Protein AF-A0A9D4RXK3-F1 (afdb_monomer_lite)

Organism: Dreissena polymorpha (NCBI:txid45954)

InterPro domains:
  IPR011009 Protein kinase-like domain superfamily [SSF56112] (38-74)

Radius of gyration: 17.72 Å; chains: 1; bounding box: 42×32×51 Å

Sequence (85 aa):
METKIKSKEARKYIFNCIDDMAQINVPTDLEGSELLAEQVDRREFIDVLRRMLTLDQERRIKPGEALNHHFIRMGHLVDYAHCGM

pLDDT: mean 92.23, std 10.43, range [43.97, 98.44]

Structure (mmCIF, N/CA/C/O backbone):
data_AF-A0A9D4RXK3-F1
#
_entry.id   AF-A0A9D4RXK3-F1
#
loop_
_atom_site.group_PDB
_atom_site.id
_atom_site.type_symbol
_atom_site.label_atom_id
_atom_site.label_alt_id
_atom_site.label_comp_id
_atom_site.label_asym_id
_atom_site.label_entity_id
_atom_site.label_seq_id
_atom_site.pdbx_PDB_ins_code
_atom_site.Cartn_x
_atom_site.Cartn_y
_atom_site.Cartn_z
_atom_site.occupancy
_atom_site.B_iso_or_equiv
_atom_site.auth_seq_id
_atom_site.auth_comp_id
_atom_site.auth_asym_id
_atom_site.auth_atom_id
_atom_site.pdbx_PDB_model_num
ATOM 1 N N . MET A 1 1 ? -20.925 7.301 30.848 1.00 55.44 1 MET A N 1
ATOM 2 C CA . MET A 1 1 ? -19.745 7.865 31.535 1.00 55.44 1 MET A CA 1
ATOM 3 C C . MET A 1 1 ? -18.758 8.262 30.458 1.00 55.44 1 MET A C 1
ATOM 5 O O . MET A 1 1 ? -18.395 7.406 29.665 1.00 55.44 1 MET A O 1
ATOM 9 N N . GLU A 1 2 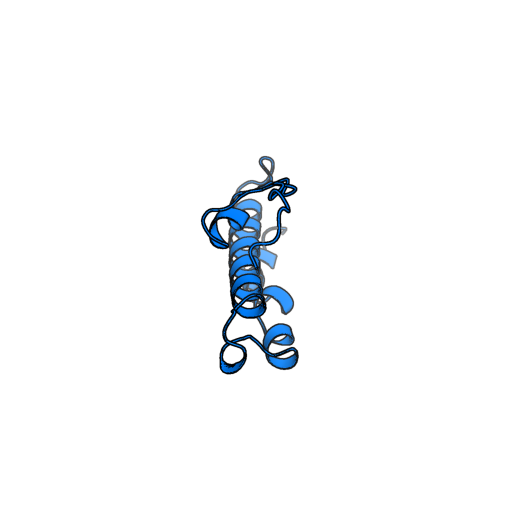? -18.393 9.536 30.374 1.00 79.69 2 GLU A N 1
ATOM 10 C CA . GLU A 1 2 ? -17.367 10.005 29.441 1.00 79.69 2 GLU A CA 1
ATOM 11 C C . GLU A 1 2 ? -16.005 9.887 30.134 1.00 79.69 2 GLU A C 1
ATOM 13 O O . GLU A 1 2 ? -15.819 10.365 31.257 1.00 79.69 2 GLU A O 1
ATOM 18 N N . THR A 1 3 ? -15.067 9.167 29.524 1.00 82.56 3 THR A N 1
ATOM 19 C CA . THR A 1 3 ? -13.727 8.996 30.088 1.00 82.56 3 THR A CA 1
ATOM 20 C C . THR A 1 3 ? -13.007 10.343 30.031 1.00 82.56 3 THR A C 1
ATOM 22 O O . THR A 1 3 ? -12.799 10.865 28.943 1.00 82.56 3 THR A O 1
ATOM 25 N N . LYS A 1 4 ? -12.575 10.908 31.168 1.00 89.06 4 LYS A N 1
ATOM 26 C CA . LYS A 1 4 ? -11.820 12.187 31.245 1.00 89.06 4 LYS A CA 1
ATOM 27 C C . LYS A 1 4 ? -10.396 12.118 30.645 1.00 89.06 4 LYS A C 1
ATOM 29 O O . LYS A 1 4 ? -9.510 12.875 31.036 1.00 89.06 4 LYS A O 1
ATOM 34 N N . ILE A 1 5 ? -10.147 11.183 29.734 1.00 90.62 5 ILE A N 1
ATOM 35 C CA . ILE A 1 5 ? -8.855 10.944 29.097 1.00 90.62 5 ILE A CA 1
ATOM 36 C C . ILE A 1 5 ? -8.755 11.856 27.873 1.00 90.62 5 ILE A C 1
ATOM 38 O O . ILE A 1 5 ? -9.572 11.770 26.961 1.00 90.62 5 ILE A O 1
ATOM 42 N N . LYS A 1 6 ? -7.740 12.728 27.839 1.00 89.94 6 LYS A N 1
ATOM 43 C CA . LYS A 1 6 ? -7.437 13.537 26.650 1.00 89.94 6 LYS A CA 1
ATOM 44 C C . LYS A 1 6 ? -6.728 12.674 25.608 1.00 89.94 6 LYS A C 1
ATOM 46 O O . LYS A 1 6 ? -5.731 12.029 25.935 1.00 89.94 6 LYS A O 1
ATOM 51 N N . SER A 1 7 ? -7.216 12.699 24.369 1.00 91.56 7 SER A N 1
ATOM 52 C CA . SER A 1 7 ? -6.530 12.060 23.244 1.00 91.56 7 SER A CA 1
ATOM 53 C C . SER A 1 7 ? -5.146 12.682 23.045 1.00 91.56 7 SER A C 1
ATOM 55 O O . SER A 1 7 ? -4.973 13.894 23.198 1.00 91.56 7 SER A O 1
ATOM 57 N N . LYS A 1 8 ? -4.158 11.848 22.726 1.00 93.56 8 LYS A N 1
ATOM 58 C CA . LYS A 1 8 ? -2.804 12.273 22.375 1.00 93.56 8 LYS A CA 1
ATOM 59 C C . LYS A 1 8 ? -2.483 11.746 20.991 1.00 93.56 8 LYS A C 1
ATOM 61 O O . LYS A 1 8 ? -2.686 10.566 20.719 1.00 93.56 8 LYS A O 1
ATOM 66 N N . GLU A 1 9 ? -1.949 12.619 20.153 1.00 95.50 9 GLU A N 1
ATOM 67 C CA . GLU A 1 9 ? -1.386 12.221 18.874 1.00 95.50 9 GLU A CA 1
ATOM 68 C C . GLU A 1 9 ? 0.034 11.684 19.088 1.00 95.50 9 GLU A C 1
ATOM 70 O O . GLU A 1 9 ? 0.868 12.368 19.680 1.00 95.50 9 GLU A O 1
ATOM 75 N N . ALA A 1 10 ? 0.294 10.460 18.630 1.00 96.81 10 ALA A N 1
ATOM 76 C CA . ALA A 1 10 ? 1.588 9.782 18.762 1.00 96.81 10 ALA A CA 1
ATOM 77 C C . ALA A 1 10 ? 2.157 9.317 17.412 1.00 96.81 10 ALA A C 1
ATOM 79 O O . ALA A 1 10 ? 3.252 8.756 17.352 1.00 96.81 10 ALA A O 1
ATOM 80 N N . ARG A 1 11 ? 1.415 9.513 16.319 1.00 96.25 11 ARG A N 1
ATOM 81 C CA . ARG A 1 11 ? 1.805 9.071 14.985 1.00 96.25 11 ARG A CA 1
ATOM 82 C C . ARG A 1 11 ? 2.879 10.000 14.428 1.00 96.25 11 ARG A C 1
ATOM 84 O O . ARG A 1 11 ? 2.704 11.212 14.381 1.00 96.25 11 ARG A O 1
ATOM 91 N N . LYS A 1 12 ? 3.978 9.411 13.948 1.00 95.94 12 LYS A N 1
ATOM 92 C CA . LYS A 1 12 ? 5.020 10.128 13.192 1.00 95.94 12 LYS A CA 1
ATOM 93 C C . LYS A 1 12 ? 4.516 10.587 11.818 1.00 95.94 12 LYS A C 1
ATOM 95 O O . LYS A 1 12 ? 4.927 11.638 11.340 1.00 95.94 12 LYS A O 1
ATOM 100 N N . TYR A 1 13 ? 3.636 9.795 11.204 1.00 95.56 13 TYR A N 1
ATOM 101 C CA . TYR A 1 13 ? 3.025 10.083 9.910 1.00 95.56 13 TYR A CA 1
ATOM 102 C C . TYR A 1 13 ? 1.504 10.036 10.030 1.00 95.56 13 TYR A C 1
ATOM 104 O O . TYR A 1 13 ? 0.950 9.106 10.621 1.00 95.56 13 TYR A O 1
ATOM 112 N N . ILE A 1 14 ? 0.838 11.034 9.459 1.00 95.94 14 ILE A N 1
ATOM 113 C CA . ILE A 1 14 ? -0.618 11.100 9.357 1.00 95.94 14 ILE A CA 1
ATOM 114 C C . ILE A 1 14 ? -0.946 11.150 7.868 1.00 95.94 14 ILE A C 1
ATOM 116 O O . ILE A 1 14 ? -0.573 12.101 7.188 1.00 95.94 14 ILE A O 1
ATOM 120 N N . PHE A 1 15 ? -1.613 10.109 7.380 1.00 96.88 15 PHE A N 1
ATOM 121 C CA . PHE A 1 15 ? -2.024 9.973 5.985 1.00 96.88 15 PHE A CA 1
ATOM 122 C C . PHE A 1 15 ? -3.530 10.167 5.853 1.00 96.88 15 PHE A C 1
ATOM 124 O O . PHE A 1 15 ? -4.277 9.834 6.779 1.00 96.88 15 PHE A O 1
ATOM 131 N N . ASN A 1 16 ? -3.973 10.668 4.701 1.00 96.62 16 ASN A N 1
ATOM 132 C CA . ASN A 1 16 ? -5.396 10.746 4.384 1.00 96.62 16 ASN A CA 1
ATOM 133 C C . ASN A 1 16 ? -5.919 9.372 3.961 1.00 96.62 16 ASN A C 1
ATOM 135 O O . ASN A 1 16 ? -7.047 9.003 4.286 1.00 96.62 16 ASN A O 1
ATOM 139 N N . CYS A 1 17 ? -5.087 8.598 3.264 1.00 96.44 17 CYS A N 1
ATOM 140 C CA . CYS A 1 17 ? -5.390 7.232 2.860 1.00 96.44 17 CYS A CA 1
ATOM 141 C C . CYS A 1 17 ? -4.120 6.370 2.782 1.00 96.44 17 CYS A C 1
ATOM 143 O O . CYS A 1 17 ? -3.003 6.876 2.851 1.00 96.44 17 CYS A O 1
ATOM 145 N N . ILE A 1 18 ? -4.285 5.049 2.648 1.00 96.50 18 ILE A N 1
ATOM 146 C CA . ILE A 1 18 ? -3.147 4.113 2.557 1.00 96.50 18 ILE A CA 1
ATOM 147 C C . ILE A 1 18 ? -2.300 4.393 1.300 1.00 96.50 18 ILE A C 1
ATOM 149 O O . ILE A 1 18 ? -1.090 4.200 1.338 1.00 96.50 18 ILE A O 1
ATOM 153 N N . ASP A 1 19 ? -2.900 4.914 0.222 1.00 96.06 19 ASP A N 1
ATOM 154 C CA . ASP A 1 19 ? -2.188 5.261 -1.019 1.00 96.06 19 ASP A CA 1
ATOM 155 C C . ASP A 1 19 ? -1.081 6.297 -0.821 1.00 96.06 19 ASP A C 1
ATOM 157 O O . ASP A 1 19 ? -0.041 6.218 -1.474 1.00 96.06 19 ASP A O 1
ATOM 161 N N . ASP A 1 20 ? -1.256 7.221 0.126 1.00 96.12 20 ASP A N 1
ATOM 162 C CA . ASP A 1 20 ? -0.268 8.266 0.411 1.00 96.12 20 ASP A CA 1
ATOM 163 C C . ASP A 1 20 ? 1.079 7.667 0.865 1.00 96.12 20 ASP A C 1
ATOM 165 O O . ASP A 1 20 ? 2.135 8.278 0.688 1.00 96.12 20 ASP A O 1
ATOM 169 N N . MET A 1 21 ? 1.070 6.438 1.399 1.00 95.81 21 MET A N 1
ATOM 170 C CA . MET A 1 21 ? 2.285 5.721 1.791 1.00 95.81 21 MET A CA 1
ATOM 171 C C . MET A 1 21 ? 3.159 5.342 0.588 1.00 95.81 21 MET A C 1
ATOM 173 O O . MET A 1 21 ? 4.366 5.189 0.754 1.00 95.81 21 MET A O 1
ATOM 177 N N . ALA A 1 22 ? 2.614 5.253 -0.631 1.00 94.50 22 ALA A N 1
ATOM 178 C CA . ALA A 1 22 ? 3.426 5.022 -1.828 1.00 94.50 22 ALA A CA 1
ATOM 179 C C . ALA A 1 22 ? 4.441 6.150 -2.063 1.00 94.50 22 ALA A C 1
ATOM 181 O O . ALA A 1 22 ? 5.463 5.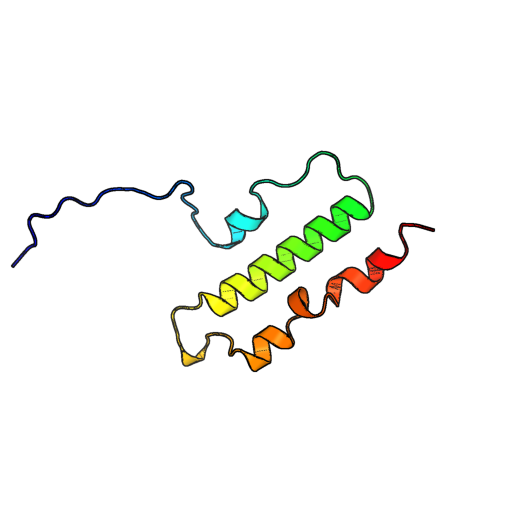918 -2.698 1.00 94.50 22 ALA A O 1
ATOM 182 N N . GLN A 1 23 ? 4.202 7.350 -1.534 1.00 91.69 23 GLN A N 1
ATOM 183 C CA . GLN A 1 23 ? 5.003 8.541 -1.828 1.00 91.69 23 GLN A CA 1
ATOM 184 C C . GLN A 1 23 ? 6.028 8.883 -0.737 1.00 91.69 23 GLN A C 1
ATOM 186 O O . GLN A 1 23 ? 6.786 9.841 -0.877 1.00 91.69 23 GLN A O 1
ATOM 191 N N . ILE A 1 24 ? 6.085 8.118 0.359 1.00 93.38 24 ILE A N 1
ATOM 192 C CA . ILE A 1 24 ? 7.032 8.390 1.450 1.00 93.38 24 ILE A CA 1
ATOM 193 C C . ILE A 1 24 ? 8.369 7.692 1.218 1.00 93.38 24 ILE A C 1
ATOM 195 O O . ILE A 1 24 ? 8.402 6.510 0.885 1.00 93.38 24 ILE A O 1
ATOM 199 N N . ASN A 1 25 ? 9.474 8.389 1.484 1.00 91.25 25 ASN A N 1
ATOM 200 C CA . ASN A 1 25 ? 10.827 7.827 1.385 1.00 91.25 25 ASN A CA 1
ATOM 201 C C . ASN A 1 25 ? 11.105 7.161 0.020 1.00 91.25 25 ASN A C 1
ATOM 203 O O . ASN A 1 25 ? 11.718 6.098 -0.026 1.00 91.25 25 ASN A O 1
ATOM 207 N N . VAL A 1 26 ? 10.603 7.742 -1.074 1.00 88.75 26 VAL A N 1
ATOM 208 C CA . VAL A 1 26 ? 10.917 7.268 -2.430 1.00 88.75 26 VAL A CA 1
ATOM 209 C C . VAL A 1 26 ? 12.394 7.579 -2.714 1.00 88.75 26 VAL A C 1
ATOM 211 O O . VAL A 1 26 ? 12.791 8.732 -2.510 1.00 88.75 26 VAL A O 1
ATOM 214 N N . PRO A 1 27 ? 13.207 6.599 -3.148 1.00 90.19 27 PRO A N 1
ATOM 215 C CA . PRO A 1 27 ? 14.591 6.840 -3.550 1.00 90.19 27 PRO A CA 1
ATOM 216 C C . PRO A 1 27 ? 14.670 7.878 -4.675 1.00 90.19 27 PRO A C 1
ATOM 218 O O . PRO A 1 27 ? 13.882 7.842 -5.619 1.00 90.19 27 PRO A O 1
ATOM 221 N N . THR A 1 28 ? 15.604 8.821 -4.569 1.00 91.38 28 THR A N 1
ATOM 222 C CA . THR A 1 28 ? 15.790 9.897 -5.563 1.00 91.38 28 THR A CA 1
ATOM 223 C C . THR A 1 28 ? 16.960 9.642 -6.507 1.00 91.38 28 THR A C 1
ATOM 225 O O . THR A 1 28 ? 17.182 10.416 -7.428 1.00 91.38 28 THR A O 1
ATOM 228 N N . ASP A 1 29 ? 17.736 8.604 -6.226 1.00 94.69 29 ASP A N 1
ATOM 229 C CA . ASP A 1 29 ? 18.944 8.184 -6.930 1.00 94.69 29 ASP A CA 1
ATOM 230 C C . ASP A 1 29 ? 18.684 7.096 -7.982 1.00 94.69 29 ASP A C 1
ATOM 232 O O . ASP A 1 29 ? 19.580 6.778 -8.756 1.00 94.69 29 ASP A O 1
ATOM 236 N N . LEU A 1 30 ? 17.464 6.551 -8.036 1.00 93.69 30 LEU A N 1
ATOM 237 C CA . LEU A 1 30 ? 17.060 5.586 -9.055 1.00 93.69 30 LEU A CA 1
ATOM 238 C C . LEU A 1 30 ? 16.652 6.292 -10.349 1.00 93.69 30 LEU A C 1
ATOM 240 O O . LEU A 1 30 ? 15.893 7.264 -10.335 1.00 93.69 30 LEU A O 1
ATOM 244 N N . GLU A 1 31 ? 17.076 5.735 -11.481 1.00 92.81 31 GLU A N 1
ATOM 245 C CA . GLU A 1 31 ? 16.762 6.253 -12.812 1.00 92.81 31 GLU A CA 1
ATOM 246 C C . GLU A 1 31 ? 16.275 5.143 -13.755 1.00 92.81 31 GLU A C 1
ATOM 248 O O . GLU A 1 31 ? 16.413 3.946 -13.496 1.00 92.81 31 GLU A O 1
ATOM 253 N N . GLY A 1 32 ? 15.667 5.546 -14.875 1.00 90.94 32 GLY A N 1
ATOM 254 C CA . GLY A 1 32 ? 15.283 4.636 -15.953 1.00 90.94 32 GLY A CA 1
ATOM 255 C C . GLY A 1 32 ? 14.425 3.458 -15.483 1.00 90.94 32 GLY A C 1
ATOM 256 O O . GLY A 1 32 ? 13.366 3.643 -14.884 1.00 90.94 32 GLY A O 1
ATOM 257 N N . SER A 1 33 ? 14.870 2.240 -15.794 1.00 91.81 33 SER A N 1
ATOM 258 C CA . SER A 1 33 ? 14.112 1.024 -15.487 1.00 91.81 33 SER A CA 1
ATOM 259 C C . SER A 1 33 ? 14.080 0.685 -13.997 1.00 91.81 33 SER A C 1
ATOM 261 O O . SER A 1 33 ? 13.083 0.154 -13.517 1.00 91.81 33 SER A O 1
ATOM 263 N N . GLU A 1 34 ? 15.122 1.041 -13.245 1.00 91.81 34 GLU A N 1
ATOM 264 C CA . GLU A 1 34 ? 15.172 0.801 -11.798 1.00 91.81 34 GLU A CA 1
ATOM 265 C C . GLU A 1 34 ? 14.119 1.642 -11.071 1.00 91.81 34 GLU A C 1
ATOM 267 O O . GLU A 1 34 ? 13.393 1.136 -10.216 1.00 91.81 34 GLU A O 1
ATOM 272 N N . LEU A 1 35 ? 13.957 2.905 -11.480 1.00 93.31 35 LEU A N 1
ATOM 273 C CA . LEU A 1 35 ? 12.899 3.766 -10.955 1.00 93.31 35 LEU A CA 1
ATOM 274 C C . LEU A 1 35 ? 11.503 3.217 -11.284 1.00 93.31 35 LEU A C 1
ATOM 276 O O . LEU A 1 35 ? 10.606 3.262 -10.442 1.00 93.31 35 LEU A O 1
ATOM 280 N N . LEU A 1 36 ? 11.303 2.693 -12.497 1.00 93.62 36 LEU A N 1
ATOM 281 C CA . LEU A 1 36 ? 10.032 2.077 -12.884 1.00 93.62 36 LEU A CA 1
ATOM 282 C C . LEU A 1 36 ? 9.752 0.799 -12.081 1.00 93.62 36 LEU A C 1
ATOM 284 O O . LEU A 1 36 ? 8.620 0.608 -11.639 1.00 93.62 36 LEU A O 1
ATOM 288 N N . ALA A 1 37 ? 10.767 -0.037 -11.852 1.00 94.38 37 ALA A N 1
ATOM 289 C CA . ALA A 1 37 ? 10.659 -1.232 -11.023 1.00 94.38 37 ALA A CA 1
ATOM 290 C C . ALA A 1 37 ? 10.236 -0.877 -9.589 1.00 94.38 37 ALA A C 1
ATOM 292 O O . ALA A 1 37 ? 9.254 -1.428 -9.094 1.00 94.38 37 ALA A O 1
ATOM 293 N N . GLU A 1 38 ? 10.887 0.113 -8.967 1.00 95.12 38 GLU A N 1
ATOM 294 C CA . GLU A 1 38 ? 10.525 0.613 -7.632 1.00 95.12 38 GLU A CA 1
ATOM 295 C C . GLU A 1 38 ? 9.086 1.156 -7.606 1.00 95.12 38 GLU A C 1
ATOM 297 O O . GLU A 1 38 ? 8.310 0.849 -6.704 1.00 95.12 38 GLU A O 1
ATOM 302 N N . GLN A 1 39 ? 8.665 1.928 -8.613 1.00 94.25 39 GLN A N 1
ATOM 303 C CA . GLN A 1 39 ? 7.290 2.442 -8.677 1.00 94.25 39 GLN A CA 1
ATOM 304 C C . GLN A 1 39 ? 6.239 1.325 -8.738 1.00 94.25 39 GLN A C 1
ATOM 306 O O . GLN A 1 39 ? 5.180 1.432 -8.110 1.00 94.25 39 GLN A O 1
ATOM 311 N N . VAL A 1 40 ? 6.506 0.265 -9.504 1.00 95.69 40 VAL A N 1
ATOM 312 C CA . VAL A 1 40 ? 5.611 -0.894 -9.604 1.00 95.69 40 VAL A CA 1
ATOM 313 C C . VAL A 1 40 ? 5.621 -1.694 -8.301 1.00 95.69 40 VAL A C 1
ATOM 315 O O . VAL A 1 40 ? 4.540 -2.032 -7.817 1.00 95.69 40 VAL A O 1
ATOM 318 N N . ASP A 1 41 ? 6.787 -1.931 -7.698 1.00 96.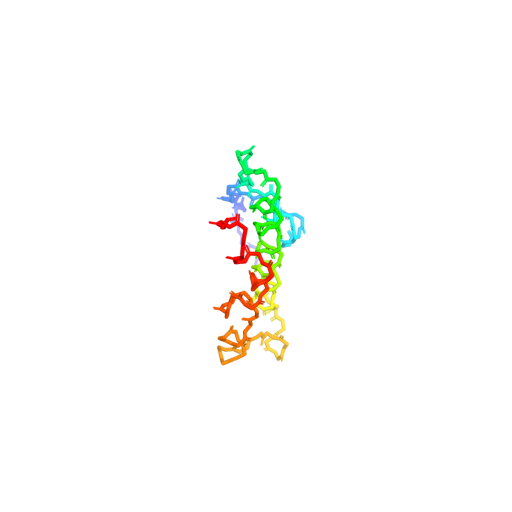25 41 ASP A N 1
ATOM 319 C CA . ASP A 1 41 ? 6.907 -2.686 -6.444 1.00 96.25 41 ASP A CA 1
ATOM 320 C C . ASP A 1 41 ? 6.155 -2.011 -5.298 1.00 96.25 41 ASP A C 1
ATOM 322 O O . ASP A 1 41 ? 5.316 -2.615 -4.624 1.00 96.25 41 ASP A O 1
ATOM 326 N N . ARG A 1 42 ? 6.328 -0.695 -5.158 1.00 96.56 42 ARG A N 1
ATOM 327 C CA . ARG A 1 42 ? 5.597 0.102 -4.167 1.00 96.56 42 ARG A CA 1
ATOM 328 C C . ARG A 1 42 ? 4.090 0.056 -4.378 1.00 96.56 42 ARG A C 1
ATOM 330 O O . ARG A 1 42 ? 3.338 0.003 -3.405 1.00 96.56 42 ARG A O 1
ATOM 337 N N . ARG A 1 43 ? 3.622 0.075 -5.629 1.00 96.56 43 ARG A N 1
ATOM 338 C CA . ARG A 1 43 ? 2.188 -0.032 -5.934 1.00 96.56 43 ARG A CA 1
ATOM 339 C C . ARG A 1 43 ? 1.632 -1.381 -5.481 1.00 96.56 43 ARG A C 1
ATOM 341 O O . ARG A 1 43 ? 0.578 -1.419 -4.849 1.00 96.56 43 ARG A O 1
ATOM 348 N N . GLU A 1 44 ? 2.346 -2.466 -5.759 1.00 97.62 44 GLU A N 1
ATOM 349 C CA . GLU A 1 44 ? 1.952 -3.815 -5.346 1.00 97.62 44 GLU A CA 1
ATOM 350 C C . GLU A 1 44 ? 2.012 -3.996 -3.822 1.00 97.62 44 GLU A C 1
ATOM 352 O O . GLU A 1 44 ? 1.141 -4.651 -3.239 1.00 97.62 44 GLU A O 1
ATOM 357 N N . PHE A 1 45 ? 2.975 -3.352 -3.154 1.00 97.81 45 PHE A N 1
ATOM 358 C CA . PHE A 1 45 ? 3.032 -3.280 -1.694 1.00 97.81 45 PHE A CA 1
ATOM 359 C C . PHE A 1 45 ? 1.800 -2.582 -1.100 1.00 97.81 45 PHE A C 1
ATOM 361 O O . PHE A 1 45 ? 1.176 -3.093 -0.167 1.00 97.81 45 PHE A O 1
ATOM 368 N N . ILE A 1 46 ? 1.418 -1.421 -1.640 1.00 98.12 46 ILE A N 1
ATOM 369 C CA . ILE A 1 46 ? 0.227 -0.697 -1.182 1.00 98.12 46 ILE A CA 1
ATOM 370 C C . ILE A 1 46 ? -1.043 -1.520 -1.398 1.00 98.12 46 ILE A C 1
ATOM 372 O O . ILE A 1 46 ? -1.917 -1.521 -0.525 1.00 98.12 46 ILE A O 1
ATOM 376 N N . ASP A 1 47 ? -1.152 -2.247 -2.513 1.00 98.19 47 ASP A N 1
ATOM 377 C CA . ASP A 1 47 ? -2.321 -3.086 -2.771 1.00 98.19 47 ASP A CA 1
ATOM 378 C C . ASP A 1 47 ? -2.454 -4.213 -1.738 1.00 98.19 47 ASP A C 1
ATOM 380 O O . ASP A 1 47 ? -3.496 -4.331 -1.082 1.00 98.19 47 ASP A O 1
ATOM 384 N N . VAL A 1 48 ? -1.385 -4.984 -1.496 1.00 98.25 48 VAL A N 1
ATOM 385 C CA . VAL A 1 48 ? -1.433 -6.052 -0.485 1.00 98.25 48 VAL A CA 1
ATOM 386 C C . VAL A 1 48 ? -1.690 -5.487 0.916 1.00 98.25 48 VAL A C 1
ATOM 388 O O . VAL A 1 48 ? -2.511 -6.038 1.655 1.00 98.25 48 VAL A O 1
ATOM 391 N N . LEU A 1 49 ? -1.073 -4.353 1.270 1.00 98.19 49 LEU A N 1
ATOM 392 C CA . LEU A 1 49 ? -1.253 -3.711 2.572 1.00 98.19 49 LEU A CA 1
ATOM 393 C C . LEU A 1 49 ? -2.701 -3.244 2.773 1.00 98.19 49 LEU A C 1
ATOM 395 O O . LEU A 1 49 ? -3.280 -3.481 3.836 1.00 98.19 49 LEU A O 1
ATOM 399 N N . ARG A 1 50 ? -3.330 -2.646 1.753 1.00 98.12 50 ARG A N 1
ATOM 400 C CA . ARG A 1 50 ? -4.749 -2.256 1.809 1.00 98.12 50 ARG A CA 1
ATOM 401 C C . ARG A 1 50 ? -5.645 -3.466 2.053 1.00 98.12 50 ARG A C 1
ATOM 403 O O . ARG A 1 50 ? -6.554 -3.407 2.885 1.00 98.12 50 ARG A O 1
ATOM 410 N N . ARG A 1 51 ? -5.388 -4.577 1.360 1.00 98.25 51 ARG A N 1
ATOM 411 C CA . ARG A 1 51 ? -6.169 -5.812 1.525 1.00 98.25 51 ARG A CA 1
ATOM 412 C C . ARG A 1 51 ? -5.962 -6.449 2.904 1.00 98.25 51 ARG A C 1
ATOM 414 O O . ARG A 1 51 ? -6.915 -6.983 3.468 1.00 98.25 51 ARG A O 1
ATOM 421 N N . MET A 1 52 ? -4.762 -6.348 3.482 1.00 98.25 52 MET A N 1
ATOM 422 C CA . MET A 1 52 ? -4.466 -6.790 4.855 1.00 98.25 52 MET A CA 1
ATOM 423 C C . MET A 1 52 ? -5.149 -5.921 5.916 1.00 98.25 52 MET A C 1
ATOM 425 O O . MET A 1 52 ? -5.675 -6.446 6.896 1.00 98.25 52 MET A O 1
ATOM 429 N N . LEU A 1 53 ? -5.184 -4.603 5.717 1.00 97.94 53 LEU A N 1
ATOM 430 C CA . LEU A 1 53 ? -5.778 -3.643 6.653 1.00 97.94 53 LEU A CA 1
ATOM 431 C C . LEU A 1 53 ? -7.276 -3.400 6.418 1.00 97.94 53 LEU A C 1
ATOM 433 O O . LEU A 1 53 ? -7.871 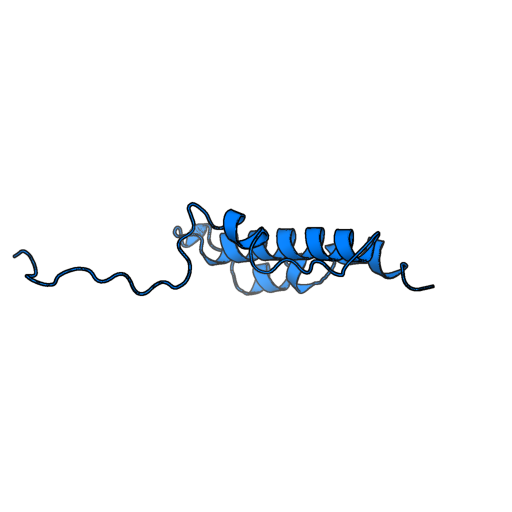-2.525 7.049 1.00 97.94 53 LEU A O 1
ATOM 437 N N . THR A 1 54 ? -7.911 -4.170 5.532 1.00 98.19 54 THR A N 1
ATOM 438 C CA . THR A 1 54 ? -9.352 -4.069 5.285 1.00 98.19 54 THR A CA 1
ATOM 439 C C . THR A 1 54 ? -10.122 -4.356 6.578 1.00 98.19 54 THR A C 1
ATOM 441 O O . THR A 1 54 ? -9.916 -5.378 7.235 1.00 98.19 54 THR A O 1
ATOM 444 N N . LEU A 1 55 ? -10.992 -3.424 6.978 1.00 97.69 55 LEU A N 1
ATOM 445 C CA . LEU A 1 55 ? -11.709 -3.493 8.257 1.00 97.69 55 LEU A CA 1
ATOM 446 C C . LEU A 1 55 ? -12.721 -4.638 8.291 1.00 97.69 55 LEU A C 1
ATOM 448 O O . LEU A 1 55 ? -12.806 -5.348 9.291 1.00 97.69 55 LEU A O 1
ATOM 452 N N . ASP A 1 56 ? -13.437 -4.833 7.185 1.00 98.25 56 ASP A N 1
ATOM 453 C CA . ASP A 1 56 ? -14.344 -5.960 6.997 1.00 98.25 56 ASP A CA 1
ATOM 454 C C . ASP A 1 56 ? -13.541 -7.264 6.907 1.00 98.25 56 ASP A C 1
ATOM 456 O O . ASP A 1 56 ? -12.757 -7.467 5.979 1.00 98.25 56 ASP A O 1
ATOM 460 N N . GLN A 1 57 ? -13.728 -8.138 7.894 1.00 97.12 57 GLN A N 1
ATOM 461 C CA . GLN A 1 57 ? -13.000 -9.396 8.006 1.00 97.12 57 GLN A CA 1
ATOM 462 C C . GLN A 1 57 ? -13.268 -10.339 6.830 1.00 97.12 57 GLN A C 1
ATOM 464 O O . GLN A 1 57 ? -12.342 -11.019 6.397 1.00 97.12 57 GLN A O 1
ATOM 469 N N . GLU A 1 58 ? -14.488 -10.365 6.294 1.00 97.62 58 GLU A N 1
ATOM 470 C CA . GLU A 1 58 ? -14.844 -11.274 5.197 1.00 97.62 58 GLU A CA 1
ATOM 471 C C . GLU A 1 58 ? -14.208 -10.845 3.871 1.00 97.62 58 GLU A C 1
ATOM 473 O O . GLU A 1 58 ? -14.025 -11.654 2.963 1.00 97.62 58 GLU A O 1
ATOM 478 N N . ARG A 1 59 ? -13.828 -9.567 3.771 1.00 97.62 59 ARG A N 1
ATOM 479 C CA . ARG A 1 59 ? -13.134 -8.987 2.614 1.00 97.62 59 ARG A CA 1
ATOM 480 C C . ARG A 1 59 ? -11.624 -8.872 2.814 1.00 97.62 59 ARG A C 1
ATOM 482 O O . ARG A 1 59 ? -10.913 -8.553 1.862 1.00 97.62 59 ARG A O 1
ATOM 489 N N . ARG A 1 60 ? -11.134 -9.079 4.038 1.00 98.44 60 ARG A N 1
ATOM 490 C CA . ARG A 1 60 ? -9.709 -9.020 4.366 1.00 98.44 60 ARG A CA 1
ATOM 491 C C . ARG A 1 60 ? -8.993 -10.219 3.755 1.00 98.44 60 ARG A C 1
ATOM 493 O O . ARG A 1 60 ? -9.450 -11.351 3.882 1.00 98.44 60 ARG A O 1
ATOM 500 N N . ILE A 1 61 ? -7.843 -9.964 3.135 1.00 98.31 61 ILE A N 1
ATOM 501 C CA . ILE A 1 61 ? -7.019 -11.020 2.535 1.00 98.31 61 ILE A CA 1
ATOM 502 C C . ILE A 1 61 ? -6.611 -12.062 3.579 1.00 98.31 61 ILE A C 1
ATOM 504 O O . ILE A 1 61 ? -6.177 -11.729 4.687 1.00 98.31 61 ILE A O 1
ATOM 508 N N . LYS A 1 62 ? -6.729 -13.340 3.220 1.00 98.31 62 LYS A N 1
ATOM 509 C CA . LYS A 1 62 ? -6.286 -14.460 4.054 1.00 98.31 62 LYS A CA 1
ATOM 510 C C . LYS A 1 62 ? -4.789 -14.714 3.860 1.00 98.31 62 LYS A C 1
ATOM 512 O O . LYS A 1 62 ? -4.249 -14.411 2.797 1.00 98.31 62 LYS A O 1
ATOM 517 N N . PRO A 1 63 ? -4.105 -15.361 4.821 1.00 97.88 63 PRO A N 1
ATOM 518 C CA . PRO A 1 63 ? -2.675 -15.650 4.695 1.00 97.88 63 PRO A CA 1
ATOM 519 C C . PRO A 1 63 ? -2.303 -16.394 3.404 1.00 97.88 63 PRO A C 1
ATOM 521 O O . PRO A 1 63 ? -1.351 -16.016 2.729 1.00 97.88 63 PRO A O 1
ATOM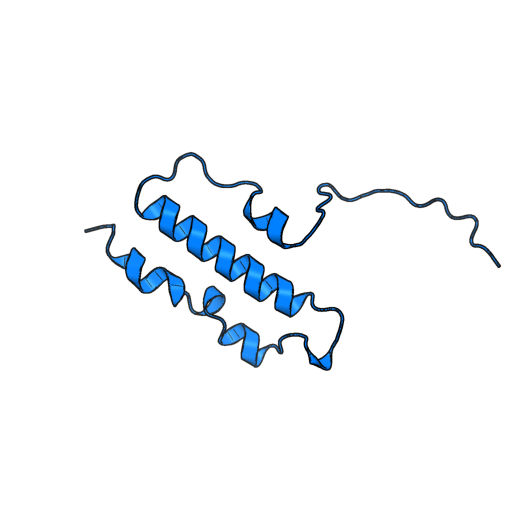 524 N N . GLY A 1 64 ? -3.086 -17.407 3.013 1.00 97.88 64 GLY A N 1
ATOM 525 C CA . GLY A 1 64 ? -2.846 -18.153 1.773 1.00 97.88 64 GLY A CA 1
ATOM 526 C C . GLY A 1 64 ? -3.002 -17.303 0.508 1.00 97.88 64 GLY A C 1
ATOM 527 O O . GLY A 1 64 ? -2.269 -17.497 -0.454 1.00 97.88 64 GLY A O 1
ATOM 528 N N . GLU A 1 65 ? -3.914 -16.332 0.509 1.00 97.69 65 GLU A N 1
ATOM 529 C CA . GLU A 1 65 ? -4.096 -15.396 -0.606 1.00 97.69 65 GLU A CA 1
ATOM 530 C C . GLU A 1 65 ? -2.957 -14.372 -0.654 1.00 97.69 65 GLU A C 1
ATOM 532 O O . GLU A 1 65 ? -2.439 -14.085 -1.730 1.00 97.69 65 GLU A O 1
ATOM 537 N N . ALA A 1 66 ? -2.510 -13.880 0.506 1.00 97.69 66 ALA A N 1
ATOM 538 C CA . ALA A 1 66 ? -1.385 -12.954 0.610 1.00 97.69 66 ALA A CA 1
ATOM 539 C C . ALA A 1 66 ? -0.083 -13.568 0.079 1.00 97.69 66 ALA A C 1
ATOM 541 O O . ALA A 1 66 ? 0.628 -12.917 -0.681 1.00 97.69 66 ALA A O 1
ATOM 542 N N . LEU A 1 67 ? 0.193 -14.840 0.392 1.00 97.94 67 LEU A N 1
ATOM 543 C CA . LEU A 1 67 ? 1.344 -15.575 -0.156 1.00 97.94 67 LEU A CA 1
ATOM 544 C C . LEU A 1 67 ? 1.307 -15.707 -1.687 1.00 97.94 67 LEU A C 1
ATOM 546 O O . LEU A 1 67 ? 2.341 -15.894 -2.325 1.00 97.94 67 LEU A O 1
ATOM 550 N N . ASN A 1 68 ? 0.119 -15.614 -2.284 1.00 97.00 68 ASN A N 1
ATOM 551 C CA . ASN A 1 68 ? -0.065 -15.670 -3.728 1.00 97.00 68 ASN A CA 1
ATOM 552 C C . ASN A 1 68 ? -0.109 -14.285 -4.390 1.00 97.00 68 ASN A C 1
ATOM 554 O O . ASN A 1 68 ? -0.221 -14.213 -5.612 1.00 97.00 68 ASN A O 1
ATOM 558 N N . HIS A 1 69 ? -0.009 -13.202 -3.616 1.00 98.12 69 HIS A N 1
ATOM 559 C CA . HIS A 1 69 ? -0.034 -11.839 -4.134 1.00 98.12 69 HIS A CA 1
ATOM 560 C C . HIS A 1 69 ? 1.189 -11.542 -5.016 1.00 98.12 69 HIS A C 1
ATOM 562 O O . HIS A 1 69 ? 2.294 -12.013 -4.736 1.00 98.12 69 HIS A O 1
ATOM 568 N N . HIS A 1 70 ? 1.011 -10.711 -6.048 1.00 95.25 70 HIS A N 1
ATOM 569 C CA . HIS A 1 70 ? 2.077 -10.337 -6.986 1.00 95.25 70 HIS A CA 1
ATOM 570 C C . HIS A 1 70 ? 3.263 -9.669 -6.293 1.00 95.25 70 HIS A C 1
ATOM 572 O O . HIS A 1 70 ? 4.396 -9.925 -6.692 1.00 95.25 70 HIS A O 1
ATOM 578 N N . PHE A 1 71 ? 3.008 -8.869 -5.252 1.00 97.62 71 PHE A N 1
ATOM 579 C CA . PHE A 1 71 ? 4.044 -8.334 -4.361 1.00 97.62 71 PHE A CA 1
ATOM 580 C C . PHE A 1 71 ? 4.941 -9.442 -3.783 1.00 97.62 71 PHE A C 1
ATOM 582 O O . PHE A 1 71 ? 6.135 -9.479 -4.046 1.00 97.62 71 PHE A O 1
ATOM 589 N N . ILE A 1 72 ? 4.354 -10.414 -3.072 1.00 97.50 72 ILE A N 1
ATOM 590 C CA . ILE A 1 72 ? 5.105 -11.488 -2.396 1.00 97.50 72 ILE A CA 1
ATOM 591 C C . ILE A 1 72 ? 5.805 -12.416 -3.392 1.00 97.50 72 ILE A C 1
ATOM 593 O O . ILE A 1 72 ? 6.905 -12.895 -3.134 1.00 97.50 72 ILE A O 1
ATOM 597 N N . ARG A 1 73 ? 5.175 -12.672 -4.541 1.00 96.25 73 ARG A N 1
ATOM 598 C CA . ARG A 1 73 ? 5.746 -13.513 -5.599 1.00 96.25 73 ARG A CA 1
ATOM 599 C C . ARG A 1 73 ? 6.708 -12.775 -6.527 1.00 96.25 73 ARG A C 1
ATOM 601 O O . ARG A 1 73 ? 7.242 -13.409 -7.431 1.00 96.25 73 ARG A O 1
ATOM 608 N N . MET A 1 74 ? 6.879 -11.463 -6.359 1.00 96.06 74 MET A N 1
ATOM 609 C CA . MET A 1 74 ? 7.676 -10.600 -7.241 1.00 96.06 74 MET A CA 1
ATOM 610 C C . MET A 1 74 ? 7.264 -10.668 -8.725 1.00 96.06 74 MET A C 1
ATOM 612 O O . MET A 1 74 ? 8.029 -10.310 -9.616 1.00 96.06 74 MET A O 1
ATOM 616 N N . GLY A 1 75 ? 6.040 -11.120 -9.022 1.00 94.00 75 GLY A N 1
ATOM 617 C CA . GLY A 1 75 ? 5.602 -11.382 -10.399 1.00 94.00 75 GLY A CA 1
ATOM 618 C C . GLY A 1 75 ? 5.507 -10.122 -11.262 1.00 94.00 75 GLY A C 1
ATOM 619 O O . GLY A 1 75 ? 5.579 -10.199 -12.479 1.00 94.00 75 GLY A O 1
ATOM 620 N N . HIS A 1 76 ? 5.369 -8.962 -10.626 1.00 93.44 76 HIS A N 1
ATOM 621 C CA . HIS A 1 76 ? 5.299 -7.651 -11.264 1.00 93.44 76 HIS A CA 1
ATOM 622 C C . HIS A 1 76 ? 6.682 -7.083 -11.649 1.00 93.44 76 HIS A C 1
ATOM 624 O O . H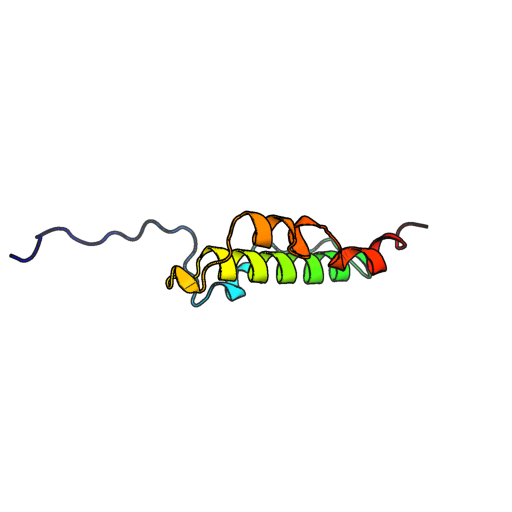IS A 1 76 ? 6.744 -6.070 -12.338 1.00 93.44 76 HIS A O 1
ATOM 630 N N . LEU A 1 77 ? 7.778 -7.729 -11.222 1.00 94.69 77 LEU A N 1
ATOM 631 C CA . LEU A 1 77 ? 9.158 -7.324 -11.524 1.00 94.69 77 LEU A CA 1
ATOM 632 C C . LEU A 1 77 ? 9.795 -8.118 -12.665 1.00 94.69 77 LEU A C 1
ATOM 634 O O . LEU A 1 77 ? 10.903 -7.794 -13.082 1.00 94.69 77 LEU A O 1
ATOM 638 N N . VAL A 1 78 ? 9.120 -9.148 -13.182 1.00 90.25 78 VAL A N 1
ATOM 639 C CA . VAL A 1 78 ? 9.680 -10.040 -14.212 1.00 90.25 78 VAL A CA 1
ATOM 640 C C . VAL A 1 78 ? 10.125 -9.255 -15.450 1.00 90.25 78 VAL A C 1
ATOM 642 O O . VAL A 1 78 ? 11.218 -9.492 -15.957 1.00 90.25 78 VAL A O 1
ATOM 645 N N . ASP A 1 79 ? 9.346 -8.257 -15.866 1.00 84.19 79 ASP A N 1
ATOM 646 C CA . ASP A 1 79 ? 9.657 -7.417 -17.031 1.00 84.19 79 ASP A CA 1
ATOM 647 C C . ASP A 1 79 ? 10.840 -6.456 -16.794 1.00 84.19 79 ASP A C 1
ATOM 649 O O . ASP A 1 79 ? 11.420 -5.931 -17.743 1.00 84.19 79 ASP A O 1
ATOM 653 N N . TYR A 1 80 ? 11.233 -6.257 -15.533 1.00 86.25 80 TYR A N 1
ATOM 654 C CA . TYR A 1 80 ? 12.319 -5.366 -15.115 1.00 86.25 80 TYR A CA 1
ATOM 655 C C . TYR A 1 80 ? 13.612 -6.126 -14.774 1.00 86.25 80 TYR A C 1
ATOM 657 O O . TYR A 1 80 ? 14.681 -5.523 -14.672 1.00 86.25 80 TYR A O 1
ATOM 665 N N . ALA A 1 81 ? 13.550 -7.458 -14.659 1.00 73.38 81 ALA A N 1
ATOM 666 C CA . ALA A 1 81 ? 14.683 -8.313 -14.296 1.00 73.38 81 ALA A CA 1
ATOM 667 C C . ALA A 1 81 ? 15.819 -8.321 -15.339 1.00 73.38 81 ALA A C 1
ATOM 669 O O . ALA A 1 81 ? 16.937 -8.736 -15.039 1.00 73.38 81 ALA A O 1
ATOM 670 N N . HIS A 1 82 ? 15.550 -7.861 -16.563 1.00 65.25 82 HIS A N 1
ATOM 671 C CA . HIS A 1 82 ? 16.516 -7.844 -17.663 1.00 65.25 82 HIS A CA 1
ATOM 672 C C . HIS A 1 82 ? 17.291 -6.528 -17.802 1.00 65.25 82 HIS A C 1
ATOM 674 O O . HIS A 1 82 ? 18.125 -6.413 -18.694 1.00 65.25 82 HIS A O 1
ATOM 680 N N . CYS A 1 83 ? 17.066 -5.544 -16.931 1.00 54.44 83 CYS A N 1
ATOM 681 C CA . CYS A 1 83 ? 17.667 -4.214 -17.070 1.00 54.44 83 CYS A CA 1
ATOM 682 C C . CYS A 1 83 ? 19.114 -4.089 -16.565 1.00 54.44 83 CYS A C 1
ATOM 684 O O . CYS A 1 83 ? 19.624 -2.979 -16.471 1.00 54.44 83 CYS A O 1
ATOM 686 N N . GLY A 1 84 ? 19.775 -5.217 -16.290 1.00 54.94 84 GLY A N 1
ATOM 687 C CA . GLY A 1 84 ? 21.179 -5.290 -15.877 1.00 54.94 84 GLY A CA 1
ATOM 688 C C . GLY A 1 84 ? 22.095 -6.098 -16.807 1.00 54.94 84 GLY A C 1
ATOM 689 O O . GLY A 1 84 ? 23.143 -6.544 -16.342 1.00 54.94 84 GLY A O 1
ATOM 690 N N . MET A 1 85 ? 21.714 -6.337 -18.071 1.00 43.97 85 MET A N 1
ATOM 691 C CA . MET A 1 85 ? 22.620 -6.882 -19.102 1.00 43.97 85 MET A CA 1
ATOM 692 C C . MET A 1 85 ? 23.061 -5.814 -20.096 1.00 43.97 85 MET A C 1
ATOM 694 O O . MET A 1 85 ? 22.192 -5.030 -20.534 1.00 43.97 85 MET A O 1
#

Foldseek 3Di:
DDPPDDDDDDDPDDDPDLVVVLVPPQDPPDDDLRSVLSSQLSVQVSVLVCLCPPPPPVSRDDPVRSCVGCNNVVVSCPVSPPVPD

Secondary structure (DSSP, 8-state):
----PPP----S---SSGGGGGGTT--SS--HHHHHHHHHHHHHHHHHHHHHT-SSTTTSPPHHHHHTSTTTTTGGGGGGTTTT-